Protein AF-A0A7S4QBW1-F1 (afdb_monomer_lite)

Foldseek 3Di:
DDDPPCPQQWPDWDDDPLAKIKTAGDQPSDPQQWGIWIDGPQAWIKTAGDDDPQQWGIKIWGKHAVVVCVVPDDDFDADPDPDDDGRIGTDDMDIDGDDDD

pLDDT: mean 77.65, std 19.44, range [37.31, 97.81]

Sequence (101 aa):
MFSPRHVFLLKQWTEVLGQRRKIEFHRKSRLDGLVCREEVFGQTILECYEDRSDRLISRTIFVRNAQEERCKHQGGATLLAGDGFSNNIVVKVIDQYSRPE

Radius of gyration: 15.17 Å; chains: 1; bounding box: 42×36×34 Å

InterPro domains:
  IPR033551 Dynein regulatory complex subunit 7 [PTHR35249] (2-99)
  IPR056291 Dynein regulatory complex subunit 7, MORN domain [PF24667] (17-71)

Structure (mmCIF, N/CA/C/O backbone):
data_AF-A0A7S4QBW1-F1
#
_entry.id   AF-A0A7S4QBW1-F1
#
loop_
_atom_site.group_PDB
_atom_site.id
_atom_site.type_symbol
_atom_site.label_atom_id
_atom_site.label_alt_id
_atom_site.label_comp_id
_atom_site.label_asym_id
_atom_site.label_entity_id
_atom_site.label_seq_id
_atom_site.pdbx_PDB_ins_code
_atom_site.Cartn_x
_atom_site.Cartn_y
_atom_site.Cartn_z
_atom_site.occupancy
_atom_site.B_iso_or_equiv
_atom_site.auth_seq_id
_atom_site.auth_comp_id
_atom_site.auth_asym_id
_atom_site.auth_atom_id
_atom_site.pdbx_PDB_model_num
ATOM 1 N N . MET A 1 1 ? -4.957 3.756 -15.690 1.00 39.16 1 MET A N 1
ATOM 2 C CA . MET A 1 1 ? -6.421 3.837 -15.500 1.00 39.16 1 MET A CA 1
ATOM 3 C C . MET A 1 1 ? -6.844 2.649 -14.641 1.00 39.16 1 MET A C 1
ATOM 5 O O . MET A 1 1 ? -6.655 1.520 -15.071 1.00 39.16 1 MET A O 1
ATOM 9 N N . PHE A 1 2 ? -7.280 2.880 -13.399 1.00 37.31 2 PHE A N 1
ATOM 10 C CA . PHE A 1 2 ? -7.743 1.831 -12.477 1.00 37.31 2 PHE A CA 1
ATOM 11 C C . PHE A 1 2 ? -9.171 1.431 -12.877 1.00 37.31 2 PHE A C 1
ATOM 13 O O . PHE A 1 2 ? -10.041 2.294 -12.937 1.00 37.31 2 PHE A O 1
ATOM 20 N N . SER A 1 3 ? -9.401 0.158 -13.209 1.00 40.28 3 SER A N 1
ATOM 21 C CA . SER A 1 3 ? -10.734 -0.385 -13.501 1.00 40.28 3 SER A CA 1
ATOM 22 C C . SER A 1 3 ? -11.027 -1.534 -12.532 1.00 40.28 3 SER A C 1
ATOM 24 O O . SER A 1 3 ? -10.206 -2.449 -12.431 1.00 40.28 3 SER A O 1
ATOM 26 N N . PRO A 1 4 ? -12.189 -1.539 -11.856 1.00 44.97 4 PRO A N 1
ATOM 27 C CA . PRO A 1 4 ? -12.553 -2.527 -10.837 1.00 44.97 4 PRO A CA 1
ATOM 28 C C . PRO A 1 4 ? -12.840 -3.938 -11.395 1.00 44.97 4 PRO A C 1
ATOM 30 O O . PRO A 1 4 ? -13.329 -4.795 -10.669 1.00 44.97 4 PRO A O 1
ATOM 33 N N . ARG A 1 5 ? -12.555 -4.210 -12.681 1.00 41.12 5 ARG A N 1
ATOM 34 C CA . ARG A 1 5 ? -12.872 -5.485 -13.358 1.00 41.12 5 ARG A CA 1
ATOM 35 C C . ARG A 1 5 ? -11.706 -6.463 -13.534 1.00 41.12 5 ARG A C 1
ATOM 37 O O . ARG A 1 5 ? -11.945 -7.585 -13.968 1.00 41.12 5 ARG A O 1
ATOM 44 N N . HIS A 1 6 ? -10.467 -6.106 -13.187 1.00 50.31 6 HIS A N 1
ATOM 45 C CA . HIS A 1 6 ? -9.353 -7.064 -13.232 1.00 50.31 6 HIS A CA 1
ATOM 46 C C . HIS A 1 6 ? -9.168 -7.775 -11.887 1.00 50.31 6 HIS A C 1
ATOM 48 O O . HIS A 1 6 ? -8.240 -7.508 -11.128 1.00 50.31 6 HIS A O 1
ATOM 54 N N . VAL A 1 7 ? -10.044 -8.748 -11.638 1.00 52.12 7 VAL A N 1
ATOM 55 C CA . VAL A 1 7 ? -9.962 -9.693 -10.508 1.00 52.12 7 VAL A CA 1
ATOM 56 C C . VAL A 1 7 ? -8.653 -10.516 -10.543 1.00 52.12 7 VAL A C 1
ATOM 58 O O . VAL A 1 7 ? -8.243 -11.073 -9.535 1.00 52.12 7 VAL A O 1
ATOM 61 N N . PHE A 1 8 ? -7.936 -10.527 -11.676 1.00 53.88 8 PHE A N 1
ATOM 62 C CA . PHE A 1 8 ? -6.692 -11.283 -11.891 1.00 53.88 8 PHE A CA 1
ATOM 63 C C . PHE A 1 8 ? -5.407 -10.631 -11.344 1.00 53.88 8 PHE A C 1
ATOM 65 O O . PHE A 1 8 ? -4.343 -11.237 -11.437 1.00 53.88 8 PHE A O 1
ATOM 72 N N . LEU A 1 9 ? -5.458 -9.404 -10.809 1.00 70.25 9 LEU A N 1
ATOM 73 C CA . LEU A 1 9 ? -4.262 -8.757 -10.232 1.00 70.25 9 LEU A CA 1
ATOM 74 C C . LEU A 1 9 ? -4.098 -9.066 -8.744 1.00 70.25 9 LEU A C 1
ATOM 76 O O . LEU A 1 9 ? -2.997 -8.972 -8.206 1.00 70.25 9 LEU A O 1
ATOM 80 N N . LEU A 1 10 ? -5.197 -9.423 -8.084 1.00 81.69 10 LEU A N 1
ATOM 81 C CA . LEU A 1 10 ? -5.251 -9.722 -6.665 1.00 81.69 10 LEU A CA 1
ATOM 82 C C . LEU A 1 10 ? -4.844 -11.178 -6.440 1.00 81.69 10 LEU A C 1
ATOM 84 O O . LEU A 1 10 ? -5.505 -12.090 -6.922 1.00 81.69 10 LEU A O 1
ATOM 88 N N . LYS A 1 11 ? -3.772 -11.390 -5.682 1.00 87.31 11 LYS A N 1
ATOM 89 C CA . LYS A 1 11 ? -3.342 -12.718 -5.245 1.00 87.31 11 LYS A CA 1
ATOM 90 C C . LYS A 1 11 ? -4.095 -13.146 -3.988 1.00 87.31 11 LYS A C 1
ATOM 92 O O . LYS A 1 11 ? -4.531 -14.287 -3.887 1.00 87.31 11 LYS A O 1
ATOM 97 N N . GLN A 1 12 ? -4.220 -12.241 -3.019 1.00 88.44 12 GLN A N 1
ATOM 98 C CA . GLN A 1 12 ? -4.849 -12.530 -1.736 1.00 88.44 12 GLN A CA 1
ATOM 99 C C . GLN A 1 12 ? -5.399 -11.250 -1.106 1.00 88.44 12 GLN A C 1
ATOM 101 O O . GLN A 1 12 ? -4.748 -10.209 -1.122 1.00 88.44 12 GLN A O 1
ATOM 106 N N . TRP A 1 13 ? -6.588 -11.343 -0.513 1.00 91.25 13 TRP A N 1
ATOM 107 C CA . TRP A 1 13 ? -7.159 -10.320 0.361 1.00 91.25 13 TRP A CA 1
ATOM 108 C C . TRP A 1 13 ? -7.452 -10.973 1.700 1.00 91.25 13 TRP A C 1
ATOM 110 O O . TRP A 1 13 ? -8.169 -11.967 1.766 1.00 91.25 13 TRP A O 1
ATOM 120 N N . THR A 1 14 ? -6.887 -10.428 2.773 1.00 91.94 14 THR A N 1
ATOM 121 C CA . THR A 1 14 ? -7.186 -10.852 4.143 1.00 91.94 14 THR A CA 1
ATOM 122 C C . THR A 1 14 ? -7.570 -9.637 4.966 1.00 91.94 14 THR A C 1
ATOM 124 O O . THR A 1 14 ? -6.848 -8.642 4.979 1.00 91.94 14 THR A O 1
ATOM 127 N N . GLU A 1 15 ? -8.694 -9.713 5.665 1.00 91.38 15 GLU A N 1
ATOM 128 C CA . GLU A 1 15 ? -9.196 -8.610 6.475 1.00 91.38 15 GLU A CA 1
ATOM 129 C C . GLU A 1 15 ? -9.642 -9.102 7.845 1.00 91.38 15 GLU A C 1
ATOM 131 O O . GLU A 1 15 ? -10.343 -10.104 7.970 1.00 91.38 15 GLU A O 1
ATOM 136 N N . VAL A 1 16 ? -9.215 -8.372 8.871 1.00 90.56 16 VAL A N 1
ATOM 137 C CA . VAL A 1 16 ? -9.749 -8.461 10.225 1.00 90.56 16 VAL A CA 1
ATOM 138 C C . VAL A 1 16 ? -10.546 -7.183 10.439 1.00 90.56 16 VAL A C 1
ATOM 140 O O . VAL A 1 16 ? -9.962 -6.102 10.557 1.00 90.56 16 VAL A O 1
ATOM 143 N N . LEU A 1 17 ? -11.874 -7.315 10.436 1.00 85.19 17 LEU A N 1
ATOM 144 C CA . LEU A 1 17 ? -12.808 -6.190 10.467 1.00 85.19 17 LEU A CA 1
ATOM 145 C C . LEU A 1 17 ? -12.469 -5.210 11.595 1.00 85.19 17 LEU A C 1
ATOM 147 O O . LEU A 1 17 ? -12.290 -5.603 12.748 1.00 85.19 17 LEU A O 1
ATOM 151 N N . GLY A 1 18 ? -12.361 -3.930 11.239 1.00 81.62 18 GLY A N 1
ATOM 152 C CA . GLY A 1 18 ? -12.051 -2.849 12.176 1.00 81.62 18 GLY A CA 1
ATOM 153 C C . GLY A 1 18 ? -10.614 -2.828 12.710 1.00 81.62 18 GLY A C 1
ATOM 154 O O . GLY A 1 18 ? -10.290 -1.934 13.483 1.00 81.62 18 GLY A O 1
ATOM 155 N N . GLN A 1 19 ? -9.740 -3.759 12.307 1.00 88.25 19 GLN A N 1
ATOM 156 C CA . GLN A 1 19 ? -8.342 -3.796 12.753 1.00 88.25 19 GLN A CA 1
ATOM 157 C C . GLN A 1 19 ? -7.342 -3.612 11.613 1.00 88.25 19 GLN A C 1
ATOM 159 O O . GLN A 1 19 ? -6.575 -2.648 11.607 1.00 88.25 19 GLN A O 1
ATOM 164 N N . ARG A 1 20 ? -7.326 -4.542 10.654 1.00 91.25 20 ARG A N 1
ATOM 165 C CA . ARG A 1 20 ? -6.313 -4.561 9.597 1.00 91.25 20 ARG A CA 1
ATOM 166 C C . ARG A 1 20 ? -6.825 -5.162 8.302 1.00 91.25 20 ARG A C 1
ATOM 168 O O . ARG A 1 20 ? -7.637 -6.085 8.315 1.00 91.25 20 ARG A O 1
ATOM 175 N N . ARG A 1 21 ? -6.248 -4.720 7.193 1.00 93.38 21 ARG A N 1
ATOM 176 C CA . ARG A 1 21 ? -6.456 -5.282 5.860 1.00 93.38 21 ARG A CA 1
ATOM 177 C C . ARG A 1 21 ? -5.115 -5.472 5.169 1.00 93.38 21 ARG A C 1
ATOM 179 O O . ARG A 1 21 ? -4.332 -4.536 5.081 1.00 93.38 21 ARG A O 1
ATOM 186 N N . LYS A 1 22 ? -4.870 -6.667 4.639 1.00 94.12 22 LYS A N 1
ATOM 187 C CA . LYS A 1 22 ? -3.701 -6.987 3.819 1.00 94.12 22 LYS A CA 1
ATOM 188 C C . LYS A 1 22 ? -4.156 -7.430 2.433 1.00 94.12 22 LYS A C 1
ATOM 190 O O . LYS A 1 22 ? -4.980 -8.334 2.300 1.00 94.12 22 LYS A O 1
ATOM 195 N N . ILE A 1 23 ? -3.600 -6.788 1.416 1.00 92.19 23 ILE A N 1
ATOM 196 C CA . ILE A 1 23 ? -3.874 -7.024 0.004 1.00 92.19 23 ILE A CA 1
ATOM 197 C C . ILE A 1 23 ? -2.547 -7.361 -0.668 1.00 92.19 23 ILE A C 1
ATOM 199 O O . ILE A 1 23 ? -1.618 -6.555 -0.665 1.00 92.19 23 ILE A O 1
ATOM 203 N N . GLU A 1 24 ? -2.457 -8.547 -1.250 1.00 92.44 24 GLU A N 1
ATOM 204 C CA . GLU A 1 24 ? -1.294 -9.000 -2.005 1.00 92.44 24 GLU A CA 1
ATOM 205 C C . GLU A 1 24 ? -1.658 -9.095 -3.479 1.00 92.44 24 GLU A C 1
ATOM 207 O O . GLU A 1 24 ? -2.716 -9.613 -3.844 1.00 92.44 24 GLU A O 1
ATOM 212 N N . PHE A 1 25 ? -0.764 -8.611 -4.331 1.00 89.38 25 PHE A N 1
ATOM 213 C CA . PHE A 1 25 ? -0.940 -8.587 -5.773 1.00 89.38 25 PHE A CA 1
ATOM 214 C C . PHE A 1 25 ? -0.008 -9.600 -6.440 1.00 89.38 25 PHE A C 1
ATOM 216 O O . PHE A 1 25 ? 1.063 -9.932 -5.926 1.00 89.38 25 PHE A O 1
ATOM 223 N N . HIS A 1 26 ? -0.398 -10.106 -7.608 1.00 86.06 26 HIS A N 1
ATOM 224 C CA . HIS A 1 26 ? 0.525 -10.875 -8.439 1.00 86.06 26 HIS A 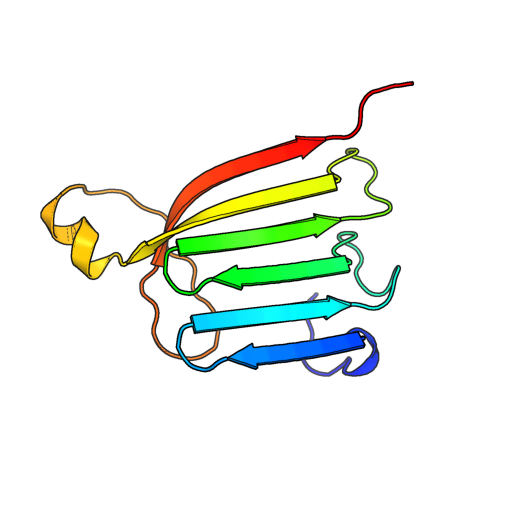CA 1
ATOM 225 C C . HIS A 1 26 ? 1.685 -9.977 -8.899 1.00 86.06 26 HIS A C 1
ATOM 227 O O . HIS A 1 26 ? 1.489 -8.797 -9.204 1.00 86.06 26 HIS A O 1
ATOM 233 N N . ARG A 1 27 ? 2.902 -10.527 -8.989 1.00 78.94 27 ARG A N 1
ATOM 234 C CA . ARG A 1 27 ? 4.058 -9.797 -9.535 1.00 78.94 27 ARG A CA 1
ATOM 235 C C . ARG A 1 27 ? 3.752 -9.282 -10.942 1.00 78.94 27 ARG A C 1
ATOM 237 O O . ARG A 1 27 ? 3.145 -10.001 -11.732 1.00 78.94 27 ARG A O 1
ATOM 244 N N . LYS A 1 28 ? 4.169 -8.046 -11.245 1.00 76.50 28 LYS A N 1
ATOM 245 C CA . LYS A 1 28 ? 3.951 -7.352 -12.536 1.00 76.50 28 LYS A CA 1
ATOM 246 C C . LYS A 1 28 ? 2.484 -7.124 -12.926 1.00 76.50 28 LYS A C 1
ATOM 248 O O . LYS A 1 28 ? 2.206 -6.685 -14.037 1.00 76.50 28 LYS A O 1
ATOM 253 N N . SER A 1 29 ? 1.542 -7.397 -12.025 1.00 77.25 29 SER A N 1
ATOM 254 C CA . SER A 1 29 ? 0.118 -7.157 -12.270 1.00 77.25 29 SER A CA 1
ATOM 255 C C . SER A 1 29 ? -0.220 -5.662 -12.264 1.00 77.25 29 SER A C 1
ATOM 257 O O . SER A 1 29 ? -1.121 -5.212 -12.971 1.00 77.25 29 SER A O 1
ATOM 259 N N . ARG A 1 30 ? 0.538 -4.864 -11.506 1.00 82.69 30 ARG A N 1
ATOM 260 C CA . ARG A 1 30 ? 0.376 -3.416 -11.434 1.00 82.69 30 ARG A CA 1
ATOM 261 C C . ARG A 1 30 ? 1.563 -2.694 -12.056 1.00 82.69 30 ARG A C 1
ATOM 263 O O . ARG A 1 30 ? 2.714 -3.035 -11.804 1.00 82.69 30 ARG A O 1
ATOM 270 N N . LEU A 1 31 ? 1.260 -1.649 -12.825 1.00 84.50 31 LEU A N 1
ATOM 271 C CA . LEU A 1 31 ? 2.257 -0.800 -13.489 1.00 84.50 31 LEU A CA 1
ATOM 272 C C . LEU A 1 31 ? 3.079 0.050 -12.508 1.00 84.50 31 LEU A C 1
ATOM 274 O O . LEU A 1 31 ? 4.148 0.526 -12.866 1.00 84.50 31 LEU A O 1
ATOM 278 N N . ASP A 1 32 ? 2.580 0.262 -11.289 1.00 86.25 32 ASP A N 1
ATOM 279 C CA . ASP A 1 32 ? 3.270 1.014 -10.235 1.00 86.25 32 ASP A CA 1
ATOM 280 C C . ASP A 1 32 ? 4.242 0.155 -9.408 1.00 86.25 32 ASP A C 1
ATOM 282 O O . ASP A 1 32 ? 4.880 0.675 -8.489 1.00 86.25 32 ASP A O 1
ATOM 286 N N . GLY A 1 33 ? 4.349 -1.141 -9.718 1.00 88.75 33 GLY A N 1
ATOM 287 C CA . GLY A 1 33 ? 5.212 -2.084 -9.010 1.00 88.75 33 GLY A CA 1
ATOM 288 C C . GLY A 1 33 ? 4.695 -2.501 -7.632 1.00 88.75 33 GLY A C 1
ATOM 289 O O . GLY A 1 33 ? 5.408 -3.192 -6.914 1.00 88.75 33 GLY A O 1
ATOM 290 N N . LEU A 1 34 ? 3.483 -2.101 -7.224 1.00 91.75 34 LEU A N 1
ATOM 291 C CA . LEU A 1 34 ? 2.940 -2.445 -5.907 1.00 91.75 34 LEU A CA 1
ATOM 292 C C . LEU A 1 34 ? 2.634 -3.948 -5.826 1.00 91.75 34 LEU A C 1
ATOM 294 O O . LEU A 1 34 ? 1.798 -4.464 -6.570 1.00 91.75 34 LEU A O 1
ATOM 298 N N . VAL A 1 35 ? 3.275 -4.639 -4.885 1.00 94.00 35 VAL A N 1
ATOM 2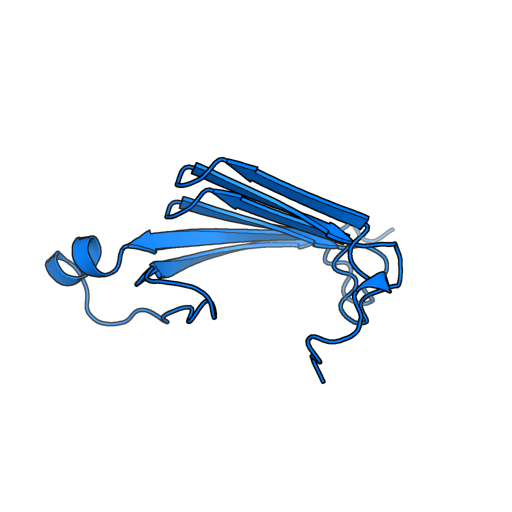99 C CA . VAL A 1 35 ? 3.104 -6.088 -4.671 1.00 94.00 35 VAL A CA 1
ATOM 300 C C . VAL A 1 35 ? 2.329 -6.413 -3.403 1.00 94.00 35 VAL A C 1
ATOM 302 O O . VAL A 1 35 ? 1.657 -7.440 -3.335 1.00 94.00 35 VAL A O 1
ATOM 305 N N . CYS A 1 36 ? 2.373 -5.532 -2.406 1.00 93.44 36 CYS A N 1
ATOM 306 C CA . CYS A 1 36 ? 1.650 -5.710 -1.156 1.00 93.44 36 CYS A CA 1
ATOM 307 C C . CYS A 1 36 ? 1.225 -4.357 -0.599 1.00 93.44 36 CYS A C 1
ATOM 309 O O . CYS A 1 36 ? 1.997 -3.400 -0.615 1.00 93.44 36 CYS A O 1
ATOM 311 N N . ARG A 1 37 ? 0.007 -4.303 -0.067 1.00 94.38 37 ARG A N 1
ATOM 312 C CA . ARG A 1 37 ? -0.486 -3.201 0.747 1.00 94.38 37 ARG A CA 1
ATOM 313 C C . ARG A 1 37 ? -1.094 -3.757 2.022 1.00 94.38 37 ARG A C 1
ATOM 315 O O . ARG A 1 37 ? -2.038 -4.541 1.968 1.00 94.38 37 ARG A O 1
ATOM 322 N N . GLU A 1 38 ? -0.570 -3.333 3.157 1.00 94.62 38 GLU A N 1
ATOM 323 C CA . GLU A 1 38 ? -1.126 -3.614 4.473 1.00 94.62 38 GLU A CA 1
ATOM 324 C C . GLU A 1 38 ? -1.587 -2.310 5.109 1.00 94.62 38 GLU A C 1
ATOM 326 O O . GLU A 1 38 ? -0.886 -1.308 5.092 1.00 94.62 38 GLU A O 1
ATOM 331 N N . GLU A 1 39 ? -2.789 -2.308 5.653 1.00 93.00 39 GLU A N 1
ATOM 332 C CA . GLU A 1 39 ? -3.393 -1.172 6.322 1.00 93.00 39 GLU A CA 1
ATOM 333 C C . GLU A 1 39 ? -3.803 -1.600 7.723 1.00 93.00 39 GLU A C 1
ATOM 335 O O . GLU A 1 39 ? -4.596 -2.526 7.885 1.00 93.00 39 GLU A O 1
ATOM 340 N N . VAL A 1 40 ? -3.268 -0.912 8.726 1.00 93.06 40 VAL A N 1
ATOM 341 C CA . VAL A 1 40 ? -3.770 -0.930 10.098 1.00 93.06 40 VAL A CA 1
ATOM 342 C C . VAL A 1 40 ? -4.689 0.275 10.226 1.00 93.06 40 VAL A C 1
ATOM 344 O O . VAL A 1 40 ? -4.234 1.423 10.174 1.00 93.06 40 VAL A O 1
ATOM 347 N N . PHE A 1 41 ? -5.992 0.022 10.333 1.00 88.31 41 PHE A N 1
ATOM 348 C CA . PHE A 1 41 ? -6.997 1.072 10.203 1.00 88.31 41 PHE A CA 1
ATOM 349 C C . PHE A 1 41 ? -6.783 2.182 11.238 1.00 88.31 41 PHE A C 1
ATOM 351 O O . PHE A 1 41 ? -6.608 1.928 12.429 1.00 88.31 41 PHE A O 1
ATOM 358 N N . GLY A 1 42 ? -6.767 3.430 10.760 1.00 85.62 42 GLY A N 1
ATOM 359 C CA . GLY A 1 42 ? -6.563 4.617 11.597 1.00 85.62 42 GLY A CA 1
ATOM 360 C C . GLY A 1 42 ? -5.135 4.820 12.116 1.00 85.62 42 GLY A C 1
ATOM 361 O O . GLY A 1 42 ? -4.918 5.769 12.861 1.00 85.62 42 GLY A O 1
ATOM 362 N N . GLN A 1 43 ? -4.169 3.977 11.727 1.00 90.38 43 GLN A N 1
ATOM 363 C CA . GLN A 1 43 ? -2.782 4.071 12.196 1.00 90.38 43 GLN A CA 1
ATOM 364 C C . GLN A 1 43 ? -1.786 4.205 11.046 1.00 90.38 43 GLN A C 1
ATOM 366 O O . GLN A 1 43 ? -1.089 5.217 10.929 1.00 90.38 43 GLN A O 1
ATOM 371 N N . THR A 1 44 ? -1.690 3.188 10.192 1.00 93.62 44 THR A N 1
ATOM 372 C CA . THR A 1 44 ? -0.637 3.109 9.177 1.00 93.62 44 THR A CA 1
ATOM 373 C C . THR A 1 44 ? -1.084 2.357 7.935 1.00 93.62 44 THR A C 1
ATOM 375 O O . THR A 1 44 ? -1.900 1.442 7.987 1.00 93.62 44 THR A O 1
ATOM 378 N N . ILE A 1 45 ? -0.498 2.728 6.803 1.00 95.00 45 ILE A N 1
ATOM 379 C CA . ILE A 1 45 ? -0.545 1.974 5.557 1.00 95.00 45 ILE A CA 1
ATOM 380 C C . ILE A 1 45 ? 0.901 1.691 5.158 1.00 95.00 45 ILE A C 1
ATOM 382 O O . ILE A 1 45 ? 1.692 2.617 4.999 1.00 95.00 45 ILE A O 1
ATOM 386 N N . LEU A 1 46 ? 1.244 0.420 5.008 1.00 96.69 46 LEU A N 1
ATOM 387 C CA . LEU A 1 46 ? 2.504 -0.053 4.460 1.00 96.69 46 LEU A CA 1
ATOM 388 C C . LEU A 1 46 ? 2.275 -0.525 3.027 1.00 96.69 46 LEU A C 1
ATOM 390 O O . LEU A 1 46 ? 1.428 -1.376 2.764 1.00 96.69 46 LEU A O 1
ATOM 394 N N . GLU A 1 47 ? 3.062 -0.002 2.104 1.00 96.25 47 GLU A N 1
ATOM 395 C CA . GLU A 1 47 ? 3.084 -0.403 0.704 1.00 96.25 47 GLU A CA 1
ATOM 396 C C . GLU A 1 47 ? 4.471 -0.943 0.370 1.00 96.25 47 GLU A C 1
ATOM 398 O O . GLU A 1 47 ? 5.478 -0.311 0.685 1.00 96.25 47 GLU A O 1
ATOM 403 N N . CYS A 1 48 ? 4.530 -2.115 -0.257 1.00 95.94 48 CYS A N 1
ATOM 404 C CA . CYS A 1 48 ? 5.767 -2.738 -0.717 1.00 95.94 48 CYS A CA 1
ATOM 405 C C . CYS A 1 48 ? 5.768 -2.818 -2.238 1.00 95.94 48 CYS A C 1
ATOM 407 O O . CYS A 1 48 ? 4.759 -3.181 -2.853 1.00 95.94 48 CYS A O 1
ATOM 409 N N . TYR A 1 49 ? 6.921 -2.523 -2.824 1.00 94.31 49 TYR A N 1
ATOM 410 C CA . TYR A 1 49 ? 7.094 -2.377 -4.257 1.00 94.31 49 TYR A CA 1
ATOM 411 C C . TYR A 1 49 ? 8.224 -3.270 -4.774 1.00 94.31 49 TYR A C 1
ATOM 413 O O . TYR A 1 49 ? 9.228 -3.481 -4.097 1.00 94.31 49 TYR A O 1
ATOM 421 N N . GLU A 1 50 ? 8.063 -3.765 -5.996 1.00 92.44 50 GLU A N 1
ATOM 422 C CA . GLU A 1 50 ? 9.091 -4.455 -6.776 1.00 92.44 50 GLU A CA 1
ATOM 423 C C . GLU A 1 50 ? 9.188 -3.813 -8.174 1.00 92.44 50 GLU A C 1
ATOM 425 O O . GLU A 1 50 ? 8.242 -3.180 -8.644 1.00 92.44 50 GLU A O 1
ATOM 430 N N . ASP A 1 51 ? 10.333 -3.978 -8.843 1.00 87.56 51 ASP A N 1
ATOM 431 C CA . ASP A 1 51 ? 10.566 -3.578 -10.243 1.00 87.56 51 ASP A CA 1
ATOM 432 C C . ASP A 1 51 ? 10.332 -2.0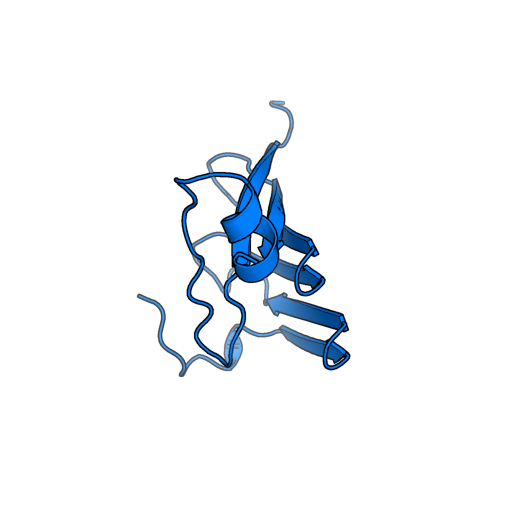84 -10.567 1.00 87.56 51 ASP A C 1
ATOM 434 O O . ASP A 1 51 ? 10.092 -1.713 -11.720 1.00 87.56 51 ASP A O 1
ATOM 438 N N . ARG A 1 52 ? 10.426 -1.190 -9.573 1.00 89.50 52 ARG A N 1
ATOM 439 C CA . ARG A 1 52 ? 10.324 0.255 -9.806 1.00 89.50 52 ARG A CA 1
ATOM 440 C C . ARG A 1 52 ? 11.643 0.854 -10.282 1.00 89.50 52 ARG A C 1
ATOM 442 O O . ARG A 1 52 ? 12.692 0.663 -9.669 1.00 89.50 52 ARG A O 1
ATOM 449 N N . SER A 1 53 ? 11.571 1.675 -11.327 1.00 90.75 53 SER A N 1
ATOM 450 C CA . SER A 1 53 ? 12.730 2.384 -11.888 1.00 90.75 53 SER A CA 1
ATOM 451 C C . SER A 1 53 ? 13.353 3.398 -10.924 1.00 90.75 53 SER A C 1
ATOM 453 O O . SER A 1 53 ? 14.540 3.691 -11.027 1.00 90.75 53 SER A O 1
ATOM 455 N N . ASP A 1 54 ? 12.564 3.934 -9.990 1.00 92.44 54 ASP A N 1
ATOM 456 C CA . ASP A 1 54 ? 13.013 4.889 -8.970 1.00 92.44 54 ASP A CA 1
ATOM 457 C C . ASP A 1 54 ? 13.619 4.219 -7.729 1.00 92.44 54 ASP A C 1
ATOM 459 O O . ASP A 1 54 ? 14.008 4.920 -6.799 1.00 92.44 54 ASP A O 1
ATOM 463 N N . ARG A 1 55 ? 13.726 2.881 -7.714 1.00 92.94 55 ARG A N 1
ATOM 464 C CA . ARG A 1 55 ? 14.264 2.080 -6.602 1.00 92.94 55 ARG A CA 1
ATOM 465 C C . ARG A 1 55 ? 13.469 2.177 -5.296 1.00 92.94 55 ARG A C 1
ATOM 467 O O . ARG A 1 55 ? 13.976 1.752 -4.257 1.00 92.94 55 ARG A O 1
ATOM 474 N N . LEU A 1 56 ? 12.246 2.709 -5.312 1.00 95.12 56 LEU A N 1
ATOM 475 C CA . LEU A 1 56 ? 11.365 2.688 -4.145 1.00 95.12 56 LEU A CA 1
ATOM 476 C C . LEU A 1 56 ? 10.979 1.234 -3.838 1.00 95.12 56 LEU A C 1
ATOM 478 O O . LEU A 1 56 ? 10.409 0.557 -4.691 1.00 95.12 56 LEU A O 1
ATOM 482 N N . ILE A 1 57 ? 11.281 0.762 -2.626 1.00 96.56 57 ILE A N 1
ATOM 483 C CA . ILE A 1 57 ? 10.987 -0.613 -2.184 1.00 96.56 57 ILE A CA 1
ATOM 484 C C . ILE A 1 57 ? 9.828 -0.666 -1.195 1.00 96.56 57 ILE A C 1
ATOM 486 O O . ILE A 1 57 ? 9.092 -1.652 -1.143 1.00 96.56 57 ILE A O 1
ATOM 490 N N . SER A 1 58 ? 9.632 0.395 -0.414 1.00 97.25 58 SER A N 1
ATOM 491 C CA . SER A 1 58 ? 8.500 0.492 0.495 1.00 97.25 58 SER A CA 1
ATOM 492 C C . SER A 1 58 ? 8.117 1.939 0.780 1.00 97.25 58 SER A C 1
ATOM 494 O O . SER A 1 58 ? 8.935 2.856 0.691 1.00 97.25 58 SER A O 1
ATOM 496 N N . ARG A 1 59 ? 6.848 2.132 1.129 1.00 97.38 59 ARG A N 1
ATOM 497 C CA . ARG A 1 59 ? 6.296 3.387 1.627 1.00 97.38 59 ARG A CA 1
ATOM 498 C C . ARG A 1 59 ? 5.458 3.100 2.860 1.00 97.38 59 ARG A C 1
ATOM 500 O O . ARG A 1 59 ? 4.549 2.278 2.813 1.00 97.38 59 ARG A O 1
ATOM 507 N N . THR A 1 60 ? 5.720 3.832 3.932 1.00 96.94 60 THR A N 1
ATOM 508 C CA . THR A 1 60 ? 4.906 3.815 5.147 1.00 96.94 60 THR A CA 1
ATOM 509 C C . THR A 1 60 ? 4.195 5.151 5.287 1.00 96.94 60 THR A C 1
ATOM 511 O O . THR A 1 60 ? 4.824 6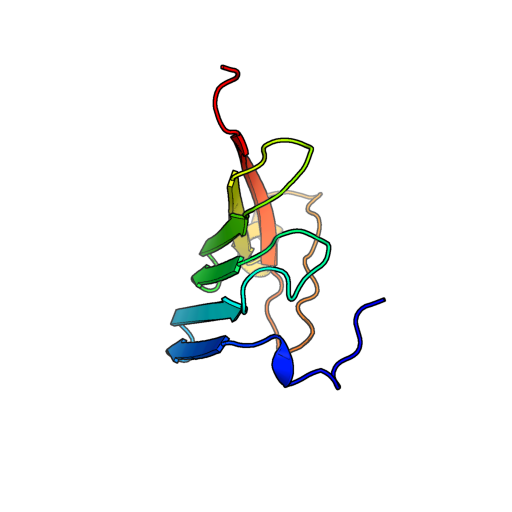.197 5.449 1.00 96.94 60 THR A O 1
ATOM 514 N N . ILE A 1 61 ? 2.870 5.116 5.239 1.00 94.81 61 ILE A N 1
ATOM 515 C CA . ILE A 1 61 ? 1.983 6.263 5.400 1.00 94.81 61 ILE A CA 1
ATOM 516 C C . ILE A 1 61 ? 1.387 6.176 6.799 1.00 94.81 61 ILE A C 1
ATOM 518 O O . ILE A 1 61 ? 0.682 5.226 7.120 1.00 94.81 61 ILE A O 1
ATOM 522 N N . PHE A 1 62 ? 1.652 7.167 7.635 1.00 91.81 62 PHE A N 1
ATOM 523 C CA . PHE A 1 62 ? 1.016 7.303 8.938 1.00 91.81 62 PHE A CA 1
ATOM 524 C C . PHE A 1 62 ? -0.256 8.112 8.769 1.00 91.81 62 PHE A C 1
ATOM 526 O O . PHE A 1 62 ? -0.226 9.220 8.220 1.00 91.81 62 PHE A O 1
ATOM 533 N N . VAL A 1 63 ? -1.359 7.560 9.252 1.00 89.12 63 VAL A N 1
ATOM 534 C CA . VAL A 1 63 ? -2.675 8.180 9.181 1.00 89.12 63 VAL A CA 1
ATOM 535 C C . VAL A 1 63 ? -3.224 8.416 10.581 1.00 89.12 63 VAL A C 1
ATOM 537 O O . VAL A 1 63 ? -2.838 7.742 11.532 1.00 89.12 63 VAL A O 1
ATOM 540 N N . ARG A 1 64 ? -4.111 9.398 10.711 1.00 83.50 64 ARG A N 1
ATOM 541 C CA . ARG A 1 64 ? -4.875 9.662 11.936 1.00 83.50 64 ARG A CA 1
ATOM 542 C C . ARG A 1 64 ? -6.295 10.052 11.602 1.00 83.50 64 ARG A C 1
ATOM 544 O O . ARG A 1 64 ? -6.539 10.616 10.538 1.00 83.50 64 ARG A O 1
ATOM 551 N N . ASN A 1 65 ? -7.213 9.823 12.531 1.00 78.25 65 ASN A N 1
ATOM 552 C CA . ASN A 1 65 ? -8.594 10.242 12.370 1.00 78.25 65 ASN A CA 1
ATOM 553 C C . ASN A 1 65 ? -8.718 11.777 12.483 1.00 78.25 65 ASN A C 1
ATOM 555 O O . ASN A 1 65 ? -8.339 12.396 13.474 1.00 78.25 65 ASN A O 1
ATOM 559 N N . ALA A 1 66 ? -9.283 12.408 11.460 1.00 68.81 66 ALA A N 1
ATOM 560 C CA . ALA A 1 66 ? -9.483 13.847 11.365 1.00 68.81 66 ALA A CA 1
ATOM 561 C C . ALA A 1 66 ? -10.494 14.377 12.386 1.00 68.81 66 ALA A C 1
ATOM 563 O O . ALA A 1 66 ? -10.430 15.555 12.725 1.00 68.81 66 ALA A O 1
ATOM 564 N N . GLN A 1 67 ? -11.438 13.561 12.874 1.00 64.50 67 GLN A N 1
ATOM 565 C CA . GLN A 1 67 ? -12.331 13.992 13.955 1.00 64.50 67 GLN A CA 1
ATOM 566 C C . GLN A 1 67 ? -11.565 14.195 15.267 1.00 64.50 67 GLN A C 1
ATOM 568 O O . GLN A 1 67 ? -11.902 15.111 16.010 1.00 64.50 67 GLN A O 1
ATOM 573 N N . GLU A 1 68 ? -10.505 13.422 15.513 1.00 58.91 68 GLU A N 1
ATOM 574 C CA . GLU A 1 68 ? -9.620 13.614 16.670 1.00 58.91 68 GLU A CA 1
ATOM 575 C C . GLU A 1 68 ? -8.698 14.836 16.483 1.00 58.91 68 GLU A C 1
ATOM 577 O O . GLU A 1 68 ? -8.426 15.572 17.431 1.00 58.91 68 GLU A O 1
ATOM 582 N N . GLU A 1 69 ? -8.260 15.104 15.247 1.00 54.47 69 GLU A N 1
ATOM 583 C CA . GLU A 1 69 ? -7.312 16.184 14.912 1.00 54.47 69 GLU A CA 1
ATOM 584 C C . GLU A 1 69 ? -7.969 17.554 14.648 1.00 54.47 69 GLU 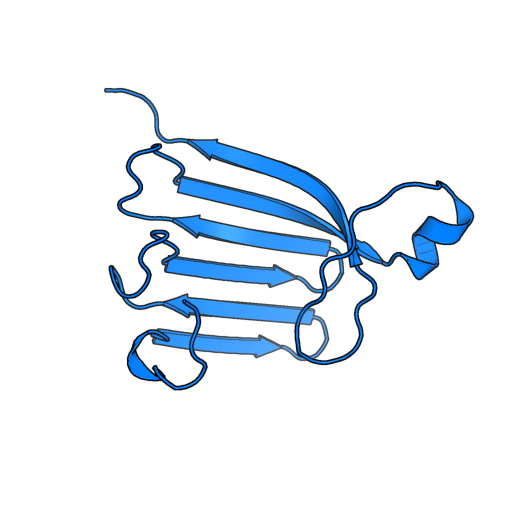A C 1
ATOM 586 O O . GLU A 1 69 ? -7.305 18.585 14.775 1.00 54.47 69 GLU A O 1
ATOM 591 N N . ARG A 1 70 ? -9.284 17.619 14.373 1.00 50.81 70 ARG A N 1
ATOM 592 C CA . ARG A 1 70 ? -10.049 18.889 14.317 1.00 50.81 70 ARG A CA 1
ATOM 593 C C . ARG A 1 70 ? -9.999 19.676 15.630 1.00 50.81 70 ARG A C 1
ATOM 595 O O . ARG A 1 70 ? -10.243 20.878 15.620 1.00 50.81 70 ARG A O 1
ATOM 602 N N . CYS A 1 71 ? -9.635 19.026 16.733 1.00 47.66 71 CYS A N 1
ATOM 603 C CA . CYS A 1 71 ? -9.373 19.675 18.013 1.00 47.66 71 CYS A CA 1
ATOM 604 C C . CYS A 1 71 ? -7.979 20.325 18.104 1.00 47.66 71 CYS A C 1
ATOM 606 O O . CYS A 1 71 ? -7.698 20.969 19.114 1.00 47.66 71 CYS A O 1
ATOM 608 N N . LYS A 1 72 ? -7.088 20.151 17.111 1.00 48.38 72 LYS A N 1
ATOM 609 C CA . LYS A 1 72 ? -5.701 20.631 17.187 1.00 48.38 72 LYS A CA 1
ATOM 610 C C . LYS A 1 72 ? -5.270 21.504 16.009 1.00 48.38 72 LYS A C 1
ATOM 612 O O . LYS A 1 72 ? -4.922 22.646 16.290 1.00 48.38 72 LYS A O 1
ATOM 617 N N . HIS A 1 73 ? -5.310 21.094 14.736 1.00 46.16 73 HIS A N 1
ATOM 618 C CA . HIS A 1 73 ? -4.687 21.893 13.655 1.00 46.16 73 HIS A CA 1
ATOM 619 C C . HIS A 1 73 ? -5.480 21.942 12.329 1.00 46.16 73 HIS A C 1
ATOM 621 O O . HIS A 1 73 ? -6.064 20.955 11.886 1.00 46.16 73 HIS A O 1
ATOM 627 N N . GLN A 1 74 ? -5.475 23.116 11.674 1.00 44.66 74 GLN A N 1
ATOM 628 C CA . GLN A 1 74 ? -6.041 23.353 10.338 1.00 44.66 74 GLN A CA 1
ATOM 629 C C . GLN A 1 74 ? -4.988 23.073 9.252 1.00 44.66 74 GLN A C 1
ATOM 631 O O . GLN A 1 74 ? -3.992 23.784 9.165 1.00 44.66 74 GLN A O 1
ATOM 636 N N . GLY A 1 75 ? -5.229 22.064 8.407 1.00 50.12 75 GLY A N 1
ATOM 637 C CA . GLY A 1 75 ? -4.431 21.780 7.206 1.00 50.12 75 GLY A CA 1
ATOM 638 C C . GLY A 1 75 ? -3.943 20.333 7.131 1.00 50.12 75 GLY A C 1
ATOM 639 O O . GLY A 1 75 ? -2.812 20.041 7.495 1.00 50.12 75 GLY A O 1
ATOM 640 N N . GLY A 1 76 ? -4.786 19.419 6.642 1.00 49.25 76 GLY A N 1
ATOM 641 C CA . GLY A 1 76 ? -4.414 18.021 6.410 1.00 49.25 76 GLY A CA 1
ATOM 642 C C . GLY A 1 76 ? -5.074 17.475 5.146 1.00 49.25 76 GLY A C 1
ATOM 643 O O . GLY A 1 76 ? -6.263 17.696 4.924 1.00 49.25 76 GLY A O 1
ATOM 644 N N . ALA A 1 77 ? -4.307 16.772 4.310 1.00 53.44 77 ALA A N 1
ATOM 645 C CA . ALA A 1 77 ? -4.831 16.102 3.123 1.00 53.44 77 ALA A CA 1
ATOM 646 C C . ALA A 1 77 ? -5.632 14.856 3.539 1.00 53.44 77 ALA A C 1
ATOM 648 O O . ALA A 1 77 ? -5.133 14.004 4.277 1.00 53.44 77 ALA A O 1
ATOM 649 N N . THR A 1 78 ? -6.884 14.768 3.084 1.00 53.09 78 THR A N 1
ATOM 650 C CA . THR A 1 78 ? -7.798 13.654 3.380 1.00 53.09 78 THR A CA 1
ATOM 651 C C . THR A 1 78 ? -7.643 12.554 2.335 1.00 53.09 78 THR A C 1
ATOM 653 O O . THR A 1 78 ? -7.754 12.820 1.138 1.00 53.09 78 THR A O 1
ATOM 656 N N . LEU A 1 79 ? -7.423 11.312 2.771 1.00 51.97 79 LEU A N 1
ATOM 657 C CA . LEU A 1 79 ? -7.508 10.156 1.879 1.00 51.97 79 LEU A CA 1
ATOM 658 C C . LEU A 1 79 ? -8.968 9.701 1.790 1.00 51.97 79 LEU A C 1
ATOM 660 O O . LEU A 1 79 ? -9.527 9.195 2.760 1.00 51.97 79 LEU A O 1
ATOM 664 N N . LEU A 1 80 ? -9.584 9.866 0.618 1.00 46.62 80 LEU A N 1
ATOM 665 C CA . LEU A 1 80 ? -10.888 9.280 0.311 1.00 46.62 80 LEU A CA 1
ATOM 666 C C . LEU A 1 80 ? -10.676 7.815 -0.099 1.00 46.62 80 LEU A C 1
ATOM 668 O O . LEU A 1 80 ? -10.450 7.515 -1.271 1.00 46.62 80 LEU A O 1
ATOM 672 N N . ALA A 1 81 ? -10.691 6.897 0.868 1.00 46.28 81 ALA A N 1
ATOM 673 C CA . ALA A 1 81 ? -10.789 5.474 0.563 1.00 46.28 81 ALA A CA 1
ATOM 674 C C . ALA A 1 81 ? -12.237 5.163 0.147 1.00 46.28 81 ALA A C 1
ATOM 676 O O . ALA A 1 81 ? -13.176 5.487 0.870 1.00 46.28 81 ALA A O 1
ATOM 677 N N . GLY A 1 82 ? -12.405 4.573 -1.038 1.00 44.31 82 GLY A N 1
ATOM 678 C CA . GLY A 1 82 ? -13.685 4.363 -1.722 1.00 44.31 82 GLY A CA 1
ATOM 679 C C . GLY A 1 82 ? -14.665 3.378 -1.082 1.00 44.31 82 GLY A C 1
ATOM 680 O O . GLY A 1 82 ? -15.629 3.034 -1.743 1.00 44.31 82 GLY A O 1
ATOM 681 N N . ASP A 1 83 ? -14.468 2.969 0.169 1.00 44.78 83 ASP A N 1
ATOM 682 C CA . ASP A 1 83 ? -15.393 2.102 0.894 1.00 44.78 83 ASP A CA 1
ATOM 683 C C . ASP A 1 83 ? -15.466 2.559 2.357 1.00 44.78 83 ASP A C 1
ATOM 685 O O . ASP A 1 83 ? -14.524 2.368 3.119 1.00 44.78 83 ASP A O 1
ATOM 689 N N . GLY A 1 84 ? -16.582 3.193 2.731 1.00 43.47 84 GLY A N 1
ATOM 690 C CA . GLY A 1 84 ? -17.052 3.301 4.118 1.00 43.47 84 GLY A CA 1
ATOM 691 C C . GLY A 1 84 ? -16.145 4.024 5.123 1.00 43.47 84 GLY A C 1
ATOM 692 O O . GLY A 1 84 ? -15.347 3.407 5.813 1.00 43.47 84 GLY A O 1
ATOM 693 N N . PHE A 1 85 ? -16.388 5.325 5.302 1.00 44.59 85 PHE A N 1
ATOM 694 C CA . PHE A 1 85 ? -16.143 6.084 6.540 1.00 44.59 85 PHE A CA 1
ATOM 695 C C . PHE A 1 85 ? -14.806 5.852 7.266 1.00 44.59 85 PHE A C 1
ATOM 697 O O . PHE A 1 85 ? -14.759 5.323 8.374 1.00 44.59 85 PHE A O 1
ATOM 704 N N . SER A 1 86 ? -13.726 6.435 6.749 1.00 54.41 86 SER A N 1
ATOM 705 C CA . SER A 1 86 ? -12.669 6.911 7.644 1.00 54.41 86 SER A CA 1
ATOM 706 C C . SER A 1 86 ? -12.188 8.277 7.180 1.00 54.41 86 SER A C 1
ATOM 708 O O . SER A 1 86 ? -11.591 8.401 6.112 1.00 54.41 86 SER A O 1
ATOM 710 N N . ASN A 1 87 ? -12.469 9.313 7.973 1.00 66.75 87 ASN A N 1
ATOM 711 C CA . ASN A 1 87 ? -11.925 10.654 7.772 1.00 66.75 87 ASN A CA 1
ATOM 712 C C . ASN A 1 87 ? -10.452 10.643 8.185 1.00 66.75 87 ASN A C 1
ATOM 714 O O . ASN A 1 87 ? -10.106 11.261 9.177 1.00 66.75 87 ASN A O 1
ATOM 718 N N . ASN A 1 88 ? -9.589 9.894 7.509 1.00 70.75 88 ASN A N 1
ATOM 719 C CA . ASN A 1 88 ? -8.187 9.810 7.892 1.00 70.75 88 ASN A CA 1
ATOM 720 C C . ASN A 1 88 ? -7.368 10.892 7.174 1.00 70.75 88 ASN A C 1
ATOM 722 O O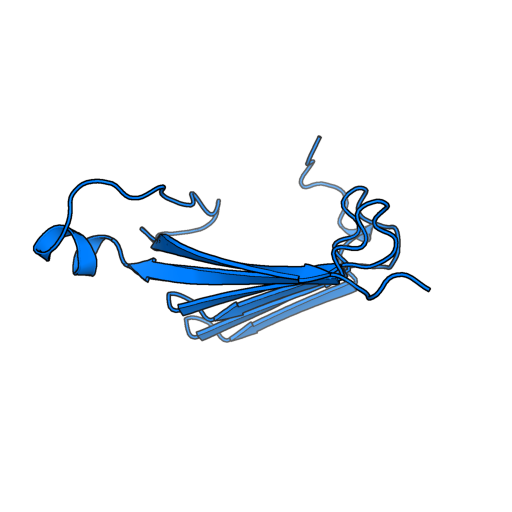 . ASN A 1 88 ? -7.464 11.056 5.954 1.00 70.75 88 ASN A O 1
ATOM 726 N N . ILE A 1 89 ? -6.557 11.630 7.932 1.00 83.06 89 ILE A N 1
ATOM 727 C CA . ILE A 1 89 ? -5.534 12.532 7.398 1.00 83.06 89 ILE A CA 1
ATOM 728 C C . ILE A 1 89 ? -4.184 11.831 7.366 1.00 83.06 89 ILE A C 1
ATOM 730 O O . ILE A 1 89 ? -3.848 11.060 8.266 1.00 83.06 89 ILE A O 1
ATOM 734 N N . VAL A 1 90 ? -3.395 12.123 6.336 1.00 86.81 90 VAL A N 1
ATOM 735 C CA . VAL A 1 90 ? -1.995 11.697 6.276 1.00 86.81 90 VAL A CA 1
ATOM 736 C C . VAL A 1 90 ? -1.168 12.623 7.153 1.00 86.81 90 VAL A C 1
ATOM 738 O O . VAL A 1 90 ? -1.147 13.831 6.939 1.00 86.81 90 VAL A O 1
ATOM 741 N N . VAL A 1 91 ? -0.473 12.048 8.129 1.00 90.38 91 VAL A N 1
ATOM 742 C CA . VAL A 1 91 ? 0.386 12.790 9.061 1.00 90.38 91 VAL A CA 1
ATOM 743 C C . VAL A 1 91 ? 1.838 12.757 8.613 1.00 90.38 91 VAL A C 1
ATOM 745 O O . VAL A 1 91 ? 2.565 13.737 8.753 1.00 90.38 91 VAL A O 1
ATOM 748 N N . LYS A 1 92 ? 2.288 11.617 8.089 1.00 91.56 92 LYS A N 1
ATOM 749 C CA . LYS A 1 92 ? 3.681 11.418 7.698 1.00 91.56 92 LYS A CA 1
ATOM 750 C C . LYS A 1 92 ? 3.769 10.369 6.607 1.00 91.56 92 LYS A C 1
ATOM 752 O O . LYS A 1 92 ? 3.057 9.372 6.652 1.00 91.56 92 LYS A O 1
ATOM 757 N N . VAL A 1 93 ? 4.692 10.570 5.679 1.00 95.19 93 VAL A N 1
ATOM 758 C CA . VAL A 1 93 ? 5.075 9.567 4.686 1.00 95.19 93 VAL A CA 1
ATOM 759 C C . VAL A 1 93 ? 6.565 9.297 4.851 1.00 95.19 93 VAL A C 1
ATOM 761 O O . VAL A 1 93 ? 7.351 10.232 5.001 1.00 95.19 93 VAL A O 1
ATOM 764 N N . ILE A 1 94 ? 6.941 8.023 4.893 1.00 97.12 94 ILE A N 1
ATOM 765 C CA . ILE A 1 94 ? 8.332 7.572 4.916 1.00 97.12 94 ILE A CA 1
ATOM 766 C C . ILE A 1 94 ? 8.530 6.643 3.729 1.00 97.12 94 ILE A C 1
ATOM 768 O O . ILE A 1 94 ? 7.891 5.596 3.664 1.00 97.12 94 ILE A O 1
ATOM 772 N N . ASP A 1 95 ? 9.439 7.016 2.839 1.00 97.81 95 ASP A N 1
ATOM 773 C CA . ASP A 1 95 ? 9.807 6.220 1.674 1.00 97.81 95 ASP A CA 1
ATOM 774 C C . ASP A 1 95 ? 11.164 5.556 1.915 1.00 97.81 95 ASP A C 1
ATOM 776 O O . ASP A 1 95 ? 12.114 6.198 2.370 1.00 97.81 95 ASP A O 1
ATOM 780 N N . GLN A 1 96 ? 11.256 4.267 1.600 1.00 96.94 96 GLN A N 1
ATOM 781 C CA . GLN A 1 96 ? 12.494 3.504 1.650 1.00 96.94 96 GLN A CA 1
ATOM 782 C C . GLN A 1 96 ? 12.908 3.114 0.233 1.00 96.94 96 GLN A C 1
ATOM 784 O O . GLN A 1 96 ? 12.126 2.532 -0.519 1.00 96.94 96 GLN A O 1
ATOM 789 N N . TYR A 1 97 ? 14.167 3.386 -0.098 1.00 96.25 97 TYR A N 1
ATOM 790 C CA . TYR A 1 97 ? 14.765 3.088 -1.397 1.00 96.25 97 TYR A CA 1
ATOM 791 C C . TYR A 1 97 ? 15.857 2.023 -1.252 1.00 96.25 97 TYR A C 1
ATOM 793 O O . TYR A 1 97 ? 16.514 1.941 -0.208 1.00 96.25 97 TYR A O 1
ATOM 801 N N . SER A 1 98 ? 16.070 1.205 -2.285 1.00 93.62 98 SER A N 1
ATOM 802 C CA . SER A 1 98 ? 17.222 0.299 -2.326 1.00 93.62 98 SER A CA 1
ATOM 803 C C . SER A 1 98 ? 18.527 1.091 -2.478 1.00 93.62 98 SER A C 1
ATOM 805 O O . SER A 1 98 ? 18.550 2.183 -3.053 1.00 93.62 98 SER A O 1
ATOM 807 N N . ARG A 1 99 ? 19.641 0.548 -1.966 1.00 87.62 99 ARG A N 1
ATOM 808 C CA . ARG A 1 99 ? 20.959 1.174 -2.154 1.00 87.62 99 ARG A CA 1
ATOM 809 C C . ARG A 1 99 ? 21.351 1.148 -3.642 1.00 87.62 99 ARG A C 1
ATOM 811 O O . ARG A 1 99 ? 20.998 0.187 -4.327 1.00 87.62 99 ARG A O 1
ATOM 818 N N . PRO A 1 100 ? 22.059 2.175 -4.145 1.00 76.25 100 PRO A N 1
ATOM 819 C CA . PRO A 1 100 ? 22.802 2.046 -5.391 1.00 76.25 100 PRO A CA 1
ATOM 820 C C . PRO A 1 100 ? 23.871 0.964 -5.223 1.00 76.25 100 PRO A C 1
ATOM 822 O O . PRO A 1 100 ? 24.574 0.976 -4.210 1.00 76.25 100 PRO A O 1
ATOM 825 N N . GLU A 1 101 ? 23.960 0.052 -6.188 1.00 67.88 101 GLU A N 1
ATOM 826 C CA . GLU A 1 101 ? 25.184 -0.725 -6.425 1.00 67.88 101 GLU A CA 1
ATOM 827 C C . GLU A 1 101 ? 26.303 0.181 -6.947 1.00 67.88 101 GLU A C 1
ATOM 829 O O . GLU A 1 101 ? 25.976 1.159 -7.669 1.00 67.88 101 GLU A O 1
#

Organism: NCBI:txid49249

Secondary structure (DSSP, 8-state):
---TT-GGGEEEEEEETTTEEEEEE-TTSSTT-EEEEEEETTTEEEEEE-S-TT-EEEEEEEEEEHHHHTTT-S---EE--SSS---EEEEEEEEEEPPP-